Protein AF-A0A9X8BY80-F1 (afdb_monomer_lite)

Secondary structure (DSSP, 8-state):
-----------TTS--PPPHHHHHHTT-TTS-EEEEEETTEEEEEE--PPPTTT----TTPEEEGGGTEEE-GGGHHHHHHHHHHHHTTT-

Radius of gyration: 19.22 Å; chains: 1; bounding box: 48×27×54 Å

Sequence (91 aa):
MKFTGIIQYVDSKGRIGIPRELANILEIQAVPVDFTVENGLLVLQRHREACIITGKVSRRNISLANGKIKVHPKEVNQLIEELKEYLEKID

Foldseek 3Di:
DDDPPDDFDQDPVRDDDDPPVRCVVQVVPPADWDFDADPNDTDIHGDAQAQPVPSDGDPQFDADPVRPGTHHPVCVVVVVVVVVVVVVVVD

Structure (mmCIF, N/CA/C/O backbone):
d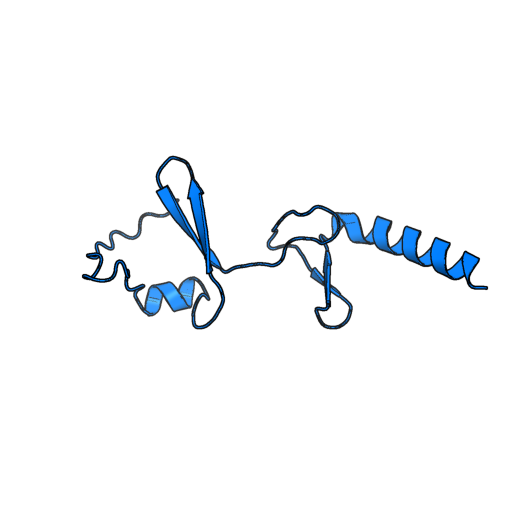ata_AF-A0A9X8BY80-F1
#
_entry.id   AF-A0A9X8BY80-F1
#
loop_
_atom_site.group_PDB
_atom_site.id
_atom_site.type_symbol
_atom_site.label_atom_id
_atom_site.label_alt_id
_atom_site.label_comp_id
_atom_site.label_asym_id
_atom_site.label_entity_id
_atom_site.label_seq_id
_atom_site.pdbx_PDB_ins_code
_atom_site.Cartn_x
_atom_site.Cartn_y
_atom_site.Cartn_z
_atom_site.occupancy
_atom_site.B_iso_or_equiv
_atom_site.auth_seq_id
_atom_site.auth_comp_id
_atom_site.auth_asym_id
_atom_site.auth_atom_id
_atom_site.pdbx_PDB_model_num
ATOM 1 N N . MET A 1 1 ? 14.455 12.544 -1.674 1.00 64.44 1 MET A N 1
ATOM 2 C CA . MET A 1 1 ? 14.452 11.439 -2.663 1.00 64.44 1 MET A CA 1
ATOM 3 C C . MET A 1 1 ? 15.873 10.916 -2.799 1.00 64.44 1 MET A C 1
ATOM 5 O O . MET A 1 1 ? 16.790 11.722 -2.718 1.00 64.44 1 MET A O 1
ATOM 9 N N . LYS A 1 2 ? 16.074 9.601 -2.943 1.00 74.31 2 LYS A N 1
ATOM 10 C CA . LYS A 1 2 ? 17.407 9.017 -3.165 1.00 74.31 2 LYS A CA 1
ATOM 11 C C . LYS A 1 2 ? 17.517 8.624 -4.635 1.00 74.31 2 LYS A C 1
ATOM 13 O O . LYS A 1 2 ? 16.695 7.848 -5.109 1.00 74.31 2 LYS A O 1
ATOM 18 N N . PHE A 1 3 ? 18.492 9.180 -5.346 1.00 78.81 3 PHE A N 1
ATOM 19 C CA . PHE A 1 3 ? 18.736 8.848 -6.746 1.00 78.81 3 PHE A CA 1
ATOM 20 C C . PHE A 1 3 ? 19.459 7.498 -6.836 1.00 78.81 3 PHE A C 1
ATOM 22 O O . PHE A 1 3 ? 20.461 7.295 -6.152 1.00 78.81 3 PHE A O 1
ATOM 29 N N . THR A 1 4 ? 18.934 6.566 -7.633 1.00 82.25 4 THR A N 1
ATOM 30 C CA . THR A 1 4 ? 19.510 5.219 -7.792 1.00 82.25 4 THR A CA 1
ATOM 31 C C . THR A 1 4 ? 20.440 5.104 -8.999 1.00 82.25 4 THR A C 1
ATOM 33 O O . THR A 1 4 ? 21.208 4.152 -9.063 1.00 82.25 4 THR A O 1
ATOM 36 N N . GLY A 1 5 ? 20.381 6.041 -9.955 1.00 87.56 5 GLY A N 1
ATOM 37 C CA . GLY A 1 5 ? 21.160 5.986 -11.201 1.00 87.56 5 GLY A CA 1
ATOM 38 C C . GLY A 1 5 ? 20.738 4.882 -12.173 1.00 87.56 5 GLY A C 1
ATOM 39 O O . GLY A 1 5 ? 21.404 4.669 -13.180 1.00 87.56 5 GLY A O 1
ATOM 40 N N . ILE A 1 6 ? 19.642 4.177 -11.887 1.00 88.69 6 ILE A N 1
ATOM 41 C CA . ILE A 1 6 ? 19.157 3.071 -12.710 1.00 88.69 6 ILE A CA 1
ATOM 42 C C . ILE A 1 6 ? 18.295 3.642 -13.834 1.00 88.69 6 ILE A C 1
ATOM 44 O O . ILE A 1 6 ? 17.298 4.314 -13.575 1.00 88.69 6 ILE A O 1
ATOM 48 N N . ILE A 1 7 ? 18.673 3.345 -15.075 1.00 90.69 7 ILE A N 1
ATOM 49 C CA . ILE A 1 7 ? 17.917 3.695 -16.278 1.00 90.69 7 ILE A CA 1
ATOM 50 C C . ILE A 1 7 ? 17.378 2.402 -16.879 1.00 90.69 7 ILE A C 1
ATOM 52 O O . ILE A 1 7 ? 18.117 1.429 -17.033 1.00 90.69 7 ILE A O 1
ATOM 56 N N . GLN A 1 8 ? 16.093 2.388 -17.224 1.00 90.88 8 GLN A N 1
ATOM 57 C CA . GLN A 1 8 ? 15.471 1.250 -17.881 1.00 90.88 8 GLN A CA 1
ATOM 58 C C . GLN A 1 8 ? 14.435 1.712 -18.902 1.00 90.88 8 GLN A C 1
ATOM 60 O O . GLN A 1 8 ? 13.726 2.693 -18.685 1.00 90.88 8 GLN A O 1
ATOM 65 N N . TYR A 1 9 ? 14.354 0.987 -20.013 1.00 93.81 9 TYR A N 1
ATOM 66 C CA . TYR A 1 9 ? 13.347 1.212 -21.037 1.00 93.81 9 TYR A CA 1
ATOM 67 C C . TYR A 1 9 ? 12.013 0.593 -20.634 1.00 93.81 9 TYR A C 1
ATOM 69 O O . TYR A 1 9 ? 11.961 -0.506 -20.079 1.00 93.81 9 TYR A O 1
ATOM 77 N N . VAL A 1 10 ? 10.937 1.299 -20.966 1.00 94.94 10 VAL A N 1
ATOM 78 C CA . VAL A 1 10 ? 9.585 0.751 -20.927 1.00 94.94 10 VAL A CA 1
ATOM 79 C C . VAL A 1 10 ? 9.449 -0.241 -22.080 1.00 94.94 10 VAL A C 1
ATOM 81 O O . VAL A 1 10 ? 9.840 0.065 -23.208 1.00 94.94 10 VAL A O 1
ATOM 84 N N . ASP A 1 11 ? 8.922 -1.433 -21.810 1.00 95.56 11 ASP A N 1
ATOM 85 C CA . ASP A 1 11 ? 8.692 -2.413 -22.869 1.00 95.56 11 ASP A CA 1
ATOM 86 C C . ASP A 1 11 ? 7.517 -2.018 -23.783 1.00 95.56 11 ASP A C 1
ATOM 88 O O . ASP A 1 11 ? 6.781 -1.062 -23.531 1.00 95.56 11 ASP A O 1
ATOM 92 N N . SER A 1 12 ? 7.296 -2.789 -24.850 1.00 96.69 12 SER A N 1
ATOM 93 C CA . SER A 1 12 ? 6.232 -2.524 -25.830 1.00 96.69 12 SER A CA 1
ATOM 94 C C . SER A 1 12 ? 4.807 -2.578 -25.267 1.00 96.69 12 SER A C 1
ATOM 96 O O . SER A 1 12 ? 3.867 -2.182 -25.952 1.00 96.69 12 SER A O 1
ATOM 98 N N . LYS A 1 13 ? 4.626 -3.067 -24.037 1.00 96.81 13 LYS A N 1
ATOM 99 C CA . LYS A 1 13 ? 3.337 -3.160 -23.343 1.00 96.81 13 LYS A CA 1
ATOM 100 C C . LYS A 1 13 ? 3.206 -2.135 -22.215 1.00 96.81 13 LYS A C 1
ATOM 102 O O . LYS A 1 13 ? 2.225 -2.189 -21.479 1.00 96.81 13 LYS A O 1
ATOM 107 N N . GLY A 1 14 ? 4.170 -1.228 -22.053 1.00 92.50 14 GLY A N 1
ATOM 108 C CA . GLY A 1 14 ? 4.133 -0.222 -20.994 1.00 92.50 14 GLY A CA 1
ATOM 109 C C . GLY A 1 14 ? 4.675 -0.703 -19.643 1.00 92.50 14 GLY A C 1
ATOM 110 O O . GLY A 1 14 ? 4.433 -0.049 -18.630 1.00 92.50 14 GLY A O 1
ATOM 111 N N . ARG A 1 15 ? 5.374 -1.843 -19.580 1.00 92.94 15 ARG A N 1
ATOM 112 C CA . ARG A 1 15 ? 5.905 -2.393 -18.3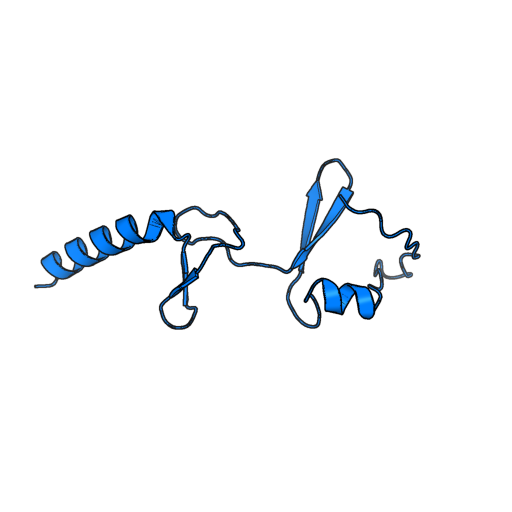21 1.00 92.94 15 ARG A CA 1
ATOM 113 C C . ARG A 1 15 ? 7.333 -1.911 -18.074 1.00 92.94 15 ARG A C 1
ATOM 115 O O . ARG A 1 15 ? 8.134 -1.818 -19.001 1.00 92.94 15 ARG A O 1
ATOM 122 N N . ILE A 1 16 ? 7.654 -1.673 -16.804 1.00 92.06 16 ILE A N 1
ATOM 123 C CA . ILE A 1 16 ? 8.999 -1.344 -16.316 1.00 92.06 16 ILE A CA 1
ATOM 124 C C . ILE A 1 16 ? 9.424 -2.468 -15.367 1.00 92.06 16 ILE A C 1
ATOM 126 O O . ILE A 1 16 ? 8.686 -2.836 -14.453 1.00 92.06 16 ILE A O 1
ATOM 130 N N . GLY A 1 17 ? 10.596 -3.048 -15.598 1.00 90.75 17 GLY A N 1
ATOM 131 C CA . GLY A 1 17 ? 11.180 -4.076 -14.744 1.00 90.75 17 GLY A CA 1
ATOM 132 C C . GLY A 1 17 ? 11.894 -3.480 -13.530 1.00 90.75 17 GLY A C 1
ATOM 133 O O . GLY A 1 17 ? 12.876 -2.759 -13.650 1.00 90.75 17 GLY A O 1
ATOM 134 N N . ILE A 1 18 ? 11.487 -3.840 -12.321 1.00 90.94 18 ILE A N 1
ATOM 135 C CA . ILE A 1 18 ? 12.219 -3.420 -11.120 1.00 90.94 18 ILE A CA 1
ATOM 136 C C . ILE A 1 18 ? 13.360 -4.422 -10.868 1.00 90.94 18 ILE A C 1
ATOM 138 O O . ILE A 1 18 ? 13.074 -5.617 -10.760 1.00 90.94 18 ILE A O 1
ATOM 142 N N . PRO A 1 19 ? 14.636 -3.988 -10.766 1.00 91.38 19 PRO A N 1
ATOM 143 C CA . PRO A 1 19 ? 15.742 -4.882 -10.419 1.00 91.38 19 PRO A CA 1
ATOM 144 C C . PRO A 1 19 ? 15.463 -5.638 -9.120 1.00 91.38 19 PRO A C 1
ATOM 146 O O . PRO A 1 19 ? 14.932 -5.066 -8.163 1.00 91.38 19 PRO A O 1
ATOM 149 N N . ARG A 1 20 ? 15.822 -6.925 -9.076 1.00 91.06 20 ARG A N 1
ATOM 150 C CA . ARG A 1 20 ? 15.458 -7.828 -7.973 1.00 91.06 20 ARG A CA 1
ATOM 151 C C . ARG A 1 20 ? 15.989 -7.333 -6.630 1.00 91.06 20 ARG A C 1
ATOM 153 O O . ARG A 1 20 ? 15.287 -7.397 -5.625 1.00 91.06 20 ARG A O 1
ATOM 160 N N . GLU A 1 21 ? 17.199 -6.794 -6.620 1.00 91.12 21 GLU A N 1
ATOM 161 C CA . GLU A 1 21 ? 17.854 -6.230 -5.442 1.00 91.12 21 GLU A CA 1
ATOM 162 C C . GLU A 1 21 ? 17.053 -5.049 -4.886 1.00 91.12 21 GLU A C 1
ATOM 164 O O . GLU A 1 21 ? 16.826 -4.959 -3.679 1.00 91.12 21 GLU A O 1
ATOM 169 N N . LEU A 1 22 ? 16.562 -4.173 -5.770 1.00 89.31 22 LEU A N 1
ATOM 170 C CA . LEU A 1 22 ? 15.750 -3.025 -5.380 1.00 89.31 22 LEU A CA 1
ATOM 171 C C . LEU A 1 22 ? 14.377 -3.467 -4.865 1.00 89.31 22 LEU A C 1
ATOM 173 O O . LEU A 1 22 ? 13.913 -2.948 -3.852 1.00 89.31 22 LEU A O 1
ATOM 177 N N . ALA A 1 23 ? 13.755 -4.453 -5.516 1.00 89.88 23 ALA A N 1
ATOM 178 C CA . ALA A 1 23 ? 12.487 -5.017 -5.063 1.00 89.88 23 ALA A CA 1
ATOM 179 C C . ALA A 1 23 ? 12.596 -5.634 -3.655 1.00 89.88 23 ALA A C 1
ATOM 181 O O . ALA A 1 23 ? 11.685 -5.454 -2.844 1.00 89.88 23 ALA A O 1
ATOM 182 N N . ASN A 1 24 ? 13.720 -6.292 -3.346 1.00 89.69 24 ASN A N 1
ATOM 183 C CA . ASN A 1 24 ? 14.003 -6.844 -2.019 1.00 89.69 24 ASN A CA 1
ATOM 184 C C . ASN A 1 24 ? 14.193 -5.741 -0.970 1.00 89.69 24 ASN A C 1
ATOM 186 O O . ASN A 1 24 ? 13.571 -5.796 0.086 1.00 89.69 24 ASN A O 1
ATOM 190 N N . ILE A 1 25 ? 15.004 -4.718 -1.268 1.00 88.19 25 ILE A N 1
ATOM 191 C CA . ILE A 1 25 ? 15.246 -3.581 -0.357 1.00 88.19 25 ILE A CA 1
ATOM 192 C C . ILE A 1 25 ? 13.946 -2.825 -0.048 1.00 88.19 25 ILE A C 1
ATOM 194 O O . ILE A 1 25 ? 13.753 -2.344 1.067 1.00 88.19 25 ILE A O 1
ATOM 198 N N . LEU A 1 26 ? 13.059 -2.700 -1.036 1.00 85.81 26 LEU A N 1
ATOM 199 C CA . LEU A 1 26 ? 11.766 -2.034 -0.884 1.00 85.81 26 LEU A CA 1
ATOM 200 C C . LEU A 1 26 ? 10.675 -2.940 -0.296 1.00 85.81 26 LEU A C 1
ATOM 202 O O . LEU A 1 26 ? 9.589 -2.443 0.005 1.00 85.81 26 LEU A O 1
ATOM 206 N N . GLU A 1 27 ? 10.951 -4.238 -0.131 1.00 88.50 27 GLU A N 1
ATOM 207 C CA . GLU A 1 27 ? 9.986 -5.253 0.307 1.00 88.50 27 GLU A CA 1
ATOM 208 C C . GLU A 1 27 ? 8.700 -5.255 -0.539 1.00 88.50 27 GLU A C 1
ATOM 210 O O . GLU A 1 27 ? 7.593 -5.400 -0.017 1.00 88.50 27 GLU A O 1
ATOM 215 N N . ILE A 1 28 ? 8.839 -5.050 -1.854 1.00 89.69 28 ILE A N 1
ATOM 216 C CA . ILE A 1 28 ? 7.710 -4.997 -2.802 1.00 89.69 28 ILE A CA 1
ATOM 217 C C . ILE A 1 28 ? 7.542 -6.285 -3.616 1.00 89.69 28 ILE A C 1
ATOM 219 O O . ILE A 1 28 ? 6.738 -6.345 -4.545 1.00 89.69 28 ILE A O 1
ATOM 223 N N . GLN A 1 29 ? 8.296 -7.335 -3.291 1.00 87.75 29 GLN A N 1
ATOM 224 C CA . GLN A 1 29 ? 8.170 -8.613 -3.977 1.00 87.75 29 GLN A CA 1
ATOM 225 C C . GLN A 1 29 ? 6.820 -9.267 -3.649 1.00 87.75 29 GLN A C 1
ATOM 227 O O . GLN A 1 29 ? 6.528 -9.535 -2.488 1.00 87.75 29 GLN A O 1
ATOM 232 N N . ALA A 1 30 ? 6.023 -9.552 -4.685 1.00 85.50 30 ALA A N 1
ATOM 233 C CA . ALA A 1 30 ? 4.728 -10.237 -4.583 1.00 85.50 30 ALA A CA 1
ATOM 234 C C . ALA A 1 30 ? 3.710 -9.570 -3.633 1.00 85.50 30 ALA A C 1
ATOM 236 O O . ALA A 1 30 ? 2.825 -10.235 -3.099 1.00 85.50 30 ALA A O 1
ATOM 237 N N . VAL A 1 31 ? 3.810 -8.253 -3.444 1.00 88.06 31 VAL A N 1
ATOM 238 C CA . VAL A 1 31 ? 2.838 -7.459 -2.680 1.00 88.06 31 VAL A CA 1
ATOM 239 C C . VAL A 1 31 ? 2.251 -6.354 -3.558 1.00 88.06 31 VAL A C 1
ATOM 241 O O . VAL A 1 31 ? 2.873 -5.976 -4.554 1.00 88.06 31 VAL A O 1
ATOM 244 N N . PRO A 1 32 ? 1.077 -5.804 -3.208 1.00 89.38 32 PRO A N 1
ATOM 245 C CA . PRO A 1 32 ? 0.526 -4.676 -3.941 1.00 89.38 32 PRO A CA 1
ATOM 246 C C . PRO A 1 32 ? 1.435 -3.442 -3.816 1.00 89.38 32 PRO A C 1
ATOM 248 O O . PRO A 1 32 ? 2.067 -3.202 -2.780 1.00 89.38 32 PRO A O 1
ATOM 251 N N . VAL A 1 33 ? 1.501 -2.659 -4.889 1.00 90.69 33 VAL A N 1
ATOM 252 C CA . VAL A 1 33 ? 2.296 -1.430 -4.995 1.00 90.69 33 VAL A CA 1
ATOM 253 C C . VAL A 1 33 ? 1.362 -0.304 -5.405 1.00 90.69 33 VAL A C 1
ATOM 255 O O . VAL A 1 33 ? 0.576 -0.460 -6.338 1.00 90.69 33 VAL A O 1
ATOM 258 N N . ASP A 1 34 ? 1.470 0.826 -4.718 1.00 89.19 34 ASP A N 1
ATOM 259 C CA . ASP A 1 34 ? 0.739 2.035 -5.068 1.00 89.19 34 ASP A CA 1
ATOM 260 C C . ASP A 1 34 ? 1.459 2.783 -6.184 1.00 89.19 34 ASP A C 1
ATOM 262 O O . ASP A 1 34 ? 2.678 2.976 -6.132 1.00 89.19 34 ASP A O 1
ATOM 266 N N . PHE A 1 35 ? 0.675 3.238 -7.158 1.00 91.19 35 PHE A N 1
ATOM 267 C CA . PHE A 1 35 ? 1.098 4.158 -8.204 1.00 91.19 35 PHE A CA 1
ATOM 268 C C . PHE A 1 35 ? 0.539 5.533 -7.862 1.00 91.19 35 PHE A C 1
ATOM 270 O O . PHE A 1 35 ? -0.673 5.746 -7.916 1.00 91.19 35 PHE A O 1
ATOM 277 N N . THR A 1 36 ? 1.413 6.468 -7.509 1.00 89.50 36 THR A N 1
ATOM 278 C CA . THR A 1 36 ? 1.025 7.856 -7.250 1.00 89.50 36 THR A CA 1
ATOM 279 C C . THR A 1 36 ? 1.792 8.796 -8.163 1.00 89.50 36 THR A C 1
ATOM 281 O O . THR A 1 36 ? 2.948 8.555 -8.500 1.00 89.50 36 THR A O 1
ATOM 284 N N . VAL A 1 37 ? 1.141 9.875 -8.594 1.00 92.94 37 VAL A N 1
ATOM 285 C CA . VAL A 1 37 ? 1.788 10.937 -9.370 1.00 92.94 37 VAL A CA 1
ATOM 286 C C . VAL A 1 37 ? 1.967 12.138 -8.458 1.00 92.94 37 VAL A C 1
ATOM 288 O O . VAL A 1 37 ? 0.989 12.682 -7.951 1.00 92.94 37 VAL A O 1
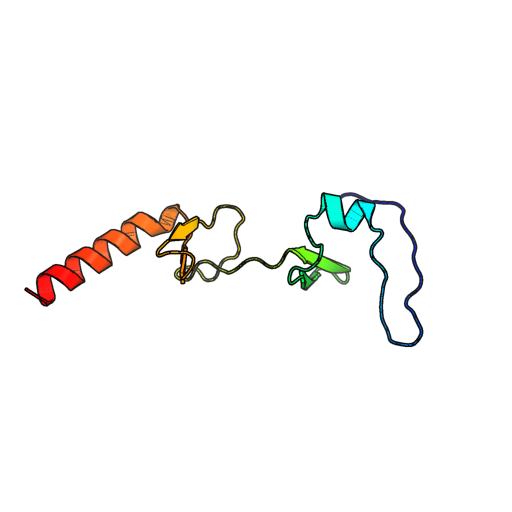ATOM 291 N N . GLU A 1 38 ? 3.212 12.548 -8.247 1.00 90.56 38 GLU A N 1
ATOM 292 C CA . GLU A 1 38 ? 3.562 13.683 -7.397 1.00 90.56 38 GLU A CA 1
ATOM 293 C C . GLU A 1 38 ? 4.580 14.558 -8.129 1.00 90.56 38 GLU A C 1
ATOM 295 O O . GLU A 1 38 ? 5.638 14.083 -8.533 1.00 90.56 38 GLU A O 1
ATOM 300 N N . ASN A 1 39 ? 4.263 15.841 -8.328 1.00 93.69 39 ASN A N 1
ATOM 301 C CA . ASN A 1 39 ? 5.142 16.802 -9.010 1.00 93.69 39 ASN A CA 1
ATOM 302 C C . ASN A 1 39 ? 5.627 16.327 -10.397 1.00 93.69 39 ASN A C 1
ATOM 304 O O . ASN A 1 39 ? 6.778 16.535 -10.770 1.00 93.69 39 ASN A O 1
ATOM 308 N N . GLY A 1 40 ? 4.755 15.646 -11.150 1.00 92.56 40 GLY A N 1
ATOM 309 C CA . GLY A 1 40 ? 5.085 15.083 -12.465 1.00 92.56 40 GLY A CA 1
ATOM 310 C C . GLY A 1 40 ? 5.955 13.821 -12.422 1.00 92.56 40 GLY A C 1
ATOM 311 O O . GLY A 1 40 ? 6.350 13.320 -13.472 1.00 92.56 40 GLY A O 1
ATOM 312 N N . LEU A 1 41 ? 6.244 13.287 -11.233 1.00 92.12 41 LEU A N 1
ATOM 313 C CA . LEU A 1 41 ? 6.992 12.050 -11.036 1.00 92.12 41 LEU A CA 1
ATOM 314 C C . LEU A 1 41 ? 6.027 10.908 -10.716 1.00 92.12 41 LEU A C 1
ATOM 316 O O . LEU A 1 41 ? 5.148 11.051 -9.866 1.00 92.12 41 LEU A O 1
ATOM 320 N N . LEU A 1 42 ? 6.220 9.759 -11.365 1.00 90.69 42 LEU A N 1
ATOM 321 C CA . LEU A 1 42 ? 5.565 8.520 -10.956 1.00 90.69 42 LEU A CA 1
ATOM 322 C C . LEU A 1 42 ? 6.314 7.938 -9.752 1.00 90.69 42 LEU A C 1
ATOM 324 O O . LEU A 1 42 ? 7.479 7.550 -9.858 1.00 90.69 42 LEU A O 1
ATOM 328 N N . VAL A 1 43 ? 5.642 7.880 -8.609 1.00 90.00 43 VAL A N 1
ATOM 329 C CA . VAL A 1 43 ? 6.163 7.348 -7.352 1.00 90.00 43 VAL A CA 1
ATOM 330 C C . VAL A 1 43 ? 5.554 5.970 -7.114 1.00 90.00 43 VAL A C 1
ATOM 332 O O . VAL A 1 43 ? 4.338 5.795 -7.135 1.00 90.00 43 VAL A O 1
ATOM 335 N N . LEU A 1 44 ? 6.428 4.989 -6.888 1.00 88.44 44 LEU A N 1
ATOM 336 C CA . LEU A 1 44 ? 6.057 3.620 -6.543 1.00 88.44 44 LEU A CA 1
ATOM 337 C C . LEU A 1 44 ? 6.408 3.351 -5.086 1.00 88.44 44 LEU A C 1
ATOM 339 O O . LEU A 1 44 ? 7.543 3.583 -4.657 1.00 88.44 44 LEU A O 1
ATOM 343 N N . GLN A 1 45 ? 5.453 2.826 -4.328 1.00 85.38 45 GLN A N 1
ATOM 344 C CA . GLN A 1 45 ? 5.667 2.459 -2.931 1.00 85.38 45 GLN A CA 1
ATOM 345 C C . GLN A 1 45 ? 4.870 1.214 -2.551 1.00 85.38 45 GLN A C 1
ATOM 347 O O . GLN A 1 45 ? 3.818 0.940 -3.117 1.00 85.38 45 GLN A O 1
ATOM 352 N N . ARG A 1 46 ? 5.360 0.460 -1.562 1.00 86.25 46 ARG A N 1
ATOM 353 C CA . ARG A 1 46 ? 4.626 -0.677 -0.995 1.00 86.25 46 ARG A CA 1
ATOM 354 C C . ARG A 1 46 ? 3.244 -0.218 -0.529 1.00 86.25 46 ARG A C 1
ATOM 356 O O . ARG A 1 46 ? 3.177 0.671 0.326 1.00 86.25 46 ARG A O 1
ATOM 363 N N . HIS A 1 47 ? 2.195 -0.862 -1.039 1.00 86.94 47 HIS A N 1
ATOM 364 C CA . HIS A 1 47 ? 0.826 -0.584 -0.628 1.00 86.94 47 HIS A CA 1
ATOM 365 C C . HIS A 1 47 ? 0.668 -0.818 0.869 1.00 86.94 47 HIS A C 1
ATOM 367 O O . HIS A 1 47 ? 1.179 -1.793 1.436 1.00 86.94 47 HIS A O 1
ATOM 373 N N . ARG A 1 48 ? -0.041 0.097 1.519 1.00 83.50 48 ARG A N 1
ATOM 374 C CA . ARG A 1 48 ? -0.369 0.004 2.935 1.00 83.50 48 ARG A CA 1
ATOM 375 C C . ARG A 1 48 ? -1.798 0.456 3.121 1.00 83.50 48 ARG A C 1
ATOM 377 O O . ARG A 1 48 ? -2.188 1.523 2.663 1.00 83.50 48 ARG A O 1
ATOM 384 N N . GLU A 1 49 ? -2.534 -0.336 3.875 1.00 85.94 49 GLU A N 1
ATOM 385 C CA . GLU A 1 49 ? -3.892 -0.003 4.264 1.00 85.94 49 GLU A CA 1
ATOM 386 C C . GLU A 1 49 ? -3.920 1.294 5.089 1.00 85.94 49 GLU A C 1
ATOM 388 O O . GLU A 1 49 ? -3.092 1.537 5.985 1.00 85.94 49 GLU A O 1
ATOM 393 N N . ALA A 1 50 ? -4.888 2.143 4.762 1.00 89.00 50 ALA A N 1
ATOM 394 C CA . ALA A 1 50 ? -5.151 3.365 5.494 1.00 89.00 50 ALA A CA 1
ATOM 395 C C . ALA A 1 50 ? -5.675 3.062 6.903 1.00 89.00 50 ALA A C 1
ATOM 397 O O . ALA A 1 50 ? -6.263 2.015 7.170 1.00 89.00 50 ALA A O 1
ATOM 398 N N . CYS A 1 51 ? -5.467 4.004 7.820 1.00 88.88 51 CYS A N 1
ATOM 399 C CA . CYS A 1 51 ? -6.175 3.996 9.091 1.00 88.88 51 CYS A CA 1
ATOM 400 C C . CYS A 1 51 ? -7.677 4.130 8.814 1.00 88.88 51 CYS A C 1
ATOM 402 O O . CYS A 1 51 ? -8.075 5.077 8.138 1.00 88.88 51 CYS A O 1
ATOM 404 N N . ILE A 1 52 ? -8.495 3.232 9.358 1.00 89.31 52 ILE A N 1
ATOM 405 C CA . ILE A 1 52 ? -9.949 3.238 9.156 1.00 89.31 52 ILE A CA 1
ATOM 406 C C . ILE A 1 52 ? -10.610 4.520 9.681 1.00 89.31 52 ILE A C 1
ATOM 408 O O . ILE A 1 52 ? -11.607 4.964 9.130 1.00 89.31 52 ILE A O 1
ATOM 412 N N . ILE A 1 53 ? -10.017 5.142 10.703 1.00 88.69 53 ILE A N 1
ATOM 413 C CA . ILE A 1 53 ? -10.542 6.357 11.336 1.00 88.69 53 ILE A CA 1
ATOM 414 C C . ILE A 1 53 ? -10.130 7.604 10.546 1.00 88.69 53 ILE A C 1
ATOM 416 O O . ILE A 1 53 ? -10.953 8.453 10.231 1.00 88.69 53 ILE A O 1
ATOM 420 N N . THR A 1 54 ? -8.845 7.732 10.197 1.00 88.25 54 THR A N 1
ATOM 421 C CA . THR A 1 54 ? -8.317 8.982 9.613 1.00 88.25 54 THR A CA 1
ATOM 422 C C . THR A 1 54 ? -8.197 8.960 8.097 1.00 88.25 54 THR A C 1
ATOM 424 O O . THR A 1 54 ? -7.865 9.985 7.504 1.00 88.25 54 THR A O 1
ATOM 427 N N . GLY A 1 55 ? -8.340 7.795 7.463 1.00 84.69 55 GLY A N 1
ATOM 428 C CA . GLY A 1 55 ? -8.051 7.592 6.042 1.00 84.69 55 GLY A CA 1
ATOM 429 C C . GLY A 1 55 ? -6.567 7.742 5.677 1.00 84.69 55 GLY A C 1
ATOM 430 O O . GLY A 1 55 ? -6.199 7.608 4.512 1.00 84.69 55 GLY A O 1
ATOM 431 N N . LYS A 1 56 ? -5.679 8.008 6.647 1.00 84.44 56 LYS A N 1
ATOM 432 C CA . LYS A 1 56 ? -4.256 8.250 6.383 1.00 84.44 56 LYS A CA 1
ATOM 433 C C . LYS A 1 56 ? -3.468 6.948 6.362 1.00 84.44 56 LYS A C 1
ATOM 435 O O . LYS A 1 56 ? -3.502 6.149 7.305 1.00 84.44 56 LYS A O 1
ATOM 440 N N . VAL A 1 57 ? -2.681 6.778 5.308 1.00 85.44 57 VAL A N 1
ATOM 441 C CA . VAL A 1 57 ? -1.665 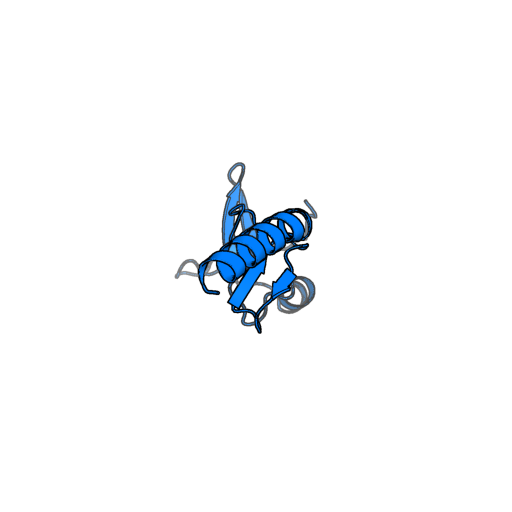5.731 5.226 1.00 85.44 57 VAL A CA 1
ATOM 442 C C . VAL A 1 57 ? -0.452 6.158 6.050 1.00 85.44 57 VAL A C 1
ATOM 444 O O . VAL A 1 57 ? 0.136 7.213 5.824 1.00 85.44 57 VAL A O 1
ATOM 447 N N . SER A 1 58 ? -0.065 5.344 7.030 1.00 84.12 58 SER A N 1
ATOM 448 C CA . SER A 1 58 ? 1.115 5.598 7.857 1.00 84.12 58 SER A CA 1
ATOM 449 C C . SER A 1 58 ? 1.831 4.300 8.184 1.00 84.12 58 SER A C 1
ATOM 451 O O . SER A 1 58 ? 1.212 3.267 8.434 1.00 84.12 58 SER A O 1
ATOM 453 N N . ARG A 1 59 ? 3.166 4.360 8.258 1.00 82.12 59 ARG A N 1
ATOM 454 C CA . ARG A 1 59 ? 3.980 3.222 8.710 1.00 82.12 59 ARG A CA 1
ATOM 455 C C . ARG A 1 59 ? 3.718 2.834 10.162 1.00 82.12 59 ARG A C 1
ATOM 457 O O . ARG A 1 59 ? 4.083 1.735 10.554 1.00 82.12 59 ARG A O 1
ATOM 464 N N . ARG A 1 60 ? 3.125 3.743 10.939 1.00 87.12 60 ARG A N 1
ATOM 465 C CA . ARG A 1 60 ? 2.793 3.531 12.349 1.00 87.12 60 ARG A CA 1
ATOM 466 C C . ARG A 1 60 ? 1.423 2.887 12.542 1.00 87.12 60 ARG A C 1
ATOM 468 O O . ARG A 1 60 ? 1.105 2.563 13.676 1.00 87.12 60 ARG A O 1
ATOM 475 N N . ASN A 1 61 ? 0.618 2.730 11.484 1.00 90.12 61 ASN A N 1
ATOM 476 C CA . ASN A 1 61 ? -0.685 2.077 11.591 1.00 90.12 61 ASN A CA 1
ATOM 477 C C . ASN A 1 61 ? -0.501 0.644 12.103 1.00 90.12 61 ASN A C 1
ATOM 479 O O . ASN A 1 61 ? 0.268 -0.134 11.532 1.00 90.12 61 ASN A O 1
ATOM 483 N N . ILE 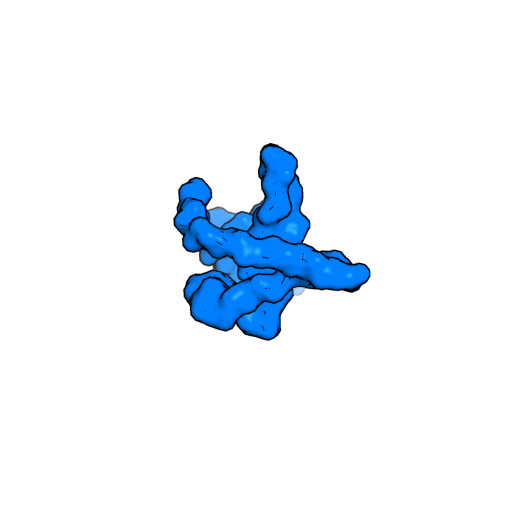A 1 62 ? -1.219 0.305 13.167 1.00 90.62 62 ILE A N 1
ATOM 484 C CA . ILE A 1 62 ? -1.220 -1.025 13.776 1.00 90.62 62 ILE A CA 1
ATOM 485 C C . ILE A 1 62 ? -2.399 -1.841 13.247 1.00 90.62 62 ILE A C 1
ATOM 487 O O . ILE A 1 62 ? -3.411 -1.280 12.828 1.00 90.62 62 ILE A O 1
ATOM 491 N N . SER A 1 63 ? -2.258 -3.168 13.253 1.00 91.06 63 SER A N 1
ATOM 492 C CA . SER A 1 63 ? -3.368 -4.093 13.002 1.00 91.06 63 SER A CA 1
ATOM 493 C C . SER A 1 63 ? -3.950 -4.591 14.312 1.00 91.06 63 SER A C 1
ATOM 495 O O . SER A 1 63 ? -3.216 -5.099 15.153 1.00 91.06 63 SER A O 1
ATOM 497 N N . LEU A 1 64 ? -5.269 -4.528 14.422 1.00 90.88 64 LEU A N 1
ATOM 498 C CA . LEU A 1 64 ? -6.068 -5.140 15.477 1.00 90.88 64 LEU A CA 1
ATOM 499 C C . LEU A 1 64 ? -7.024 -6.175 14.860 1.00 90.88 64 LEU A C 1
ATOM 501 O O . LEU A 1 64 ? -7.155 -6.258 13.634 1.00 90.88 64 LEU A O 1
ATOM 505 N N . ALA A 1 65 ? -7.672 -6.983 15.706 1.00 91.06 65 ALA A N 1
ATOM 506 C CA . ALA A 1 65 ? -8.662 -7.988 15.299 1.00 91.06 65 ALA A CA 1
ATOM 507 C C . ALA A 1 65 ? -8.170 -8.919 14.169 1.00 91.06 65 ALA A C 1
ATOM 509 O O . ALA A 1 65 ? -8.834 -9.082 13.145 1.00 91.06 65 ALA A O 1
ATOM 510 N N . ASN A 1 66 ? -6.975 -9.502 14.333 1.00 88.38 66 ASN A N 1
ATOM 511 C CA . ASN A 1 66 ? -6.323 -10.365 13.336 1.00 88.38 66 ASN A CA 1
ATOM 512 C C . ASN A 1 66 ? -6.183 -9.715 11.950 1.00 88.38 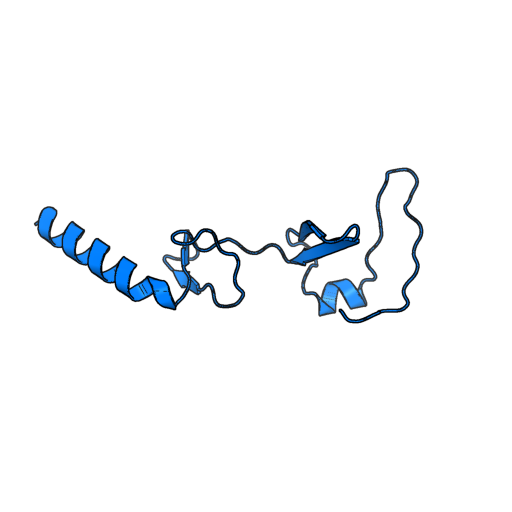66 ASN A C 1
ATOM 514 O O . ASN A 1 66 ? -6.368 -10.360 10.923 1.00 88.38 66 ASN A O 1
ATOM 518 N N . GLY A 1 67 ? -5.873 -8.419 11.921 1.00 84.56 67 GLY A N 1
ATOM 519 C CA . GLY A 1 67 ? -5.620 -7.690 10.681 1.00 84.56 67 GLY A CA 1
ATOM 520 C C . GLY A 1 67 ? -6.838 -6.988 10.094 1.00 84.56 67 GLY A C 1
ATOM 521 O O . GLY A 1 67 ? -6.659 -6.163 9.210 1.00 84.56 67 GLY A O 1
ATOM 522 N N . LYS A 1 68 ? -8.045 -7.234 10.615 1.00 88.50 68 LYS A N 1
ATOM 523 C CA . LYS A 1 68 ? -9.288 -6.642 10.092 1.00 88.50 68 LYS A CA 1
ATOM 524 C C . LYS A 1 68 ? -9.410 -5.141 10.340 1.00 88.50 68 LYS A C 1
ATOM 526 O O . LYS A 1 68 ? -10.135 -4.464 9.623 1.00 88.50 68 LYS A O 1
ATOM 531 N N . ILE A 1 69 ? -8.738 -4.626 11.369 1.00 90.56 69 ILE A N 1
ATOM 532 C CA . ILE A 1 69 ? -8.791 -3.209 11.726 1.00 90.56 69 ILE A CA 1
ATOM 533 C C . ILE A 1 69 ? -7.385 -2.637 11.630 1.00 90.56 69 ILE A C 1
ATOM 535 O O . ILE A 1 69 ? -6.493 -3.035 12.381 1.00 90.56 69 ILE A O 1
ATOM 539 N N . LYS A 1 70 ? -7.193 -1.675 10.726 1.00 92.44 70 LYS A N 1
ATOM 540 C CA . LYS A 1 70 ? -5.993 -0.841 10.671 1.00 92.44 70 LYS A CA 1
ATOM 541 C C . LYS A 1 70 ? -6.280 0.499 11.302 1.00 92.44 70 LYS A C 1
ATOM 543 O O . LYS A 1 70 ? -7.141 1.235 10.832 1.00 92.44 70 LYS A O 1
ATOM 548 N N . VAL A 1 71 ? -5.539 0.837 12.347 1.00 94.00 71 VAL A N 1
ATOM 549 C CA . VAL A 1 71 ? -5.748 2.083 13.083 1.00 94.00 71 VAL A CA 1
ATOM 550 C C . VAL A 1 71 ? -4.419 2.747 13.402 1.00 94.00 71 VAL A C 1
ATOM 552 O O . VAL A 1 71 ? -3.401 2.087 13.618 1.00 94.00 71 VAL A O 1
ATOM 555 N N . HIS A 1 72 ? -4.401 4.073 13.388 1.00 93.50 72 HIS A N 1
ATOM 556 C CA . HIS A 1 72 ? -3.235 4.834 13.801 1.00 93.50 72 HIS A CA 1
ATOM 557 C C . HIS A 1 72 ? -3.170 4.876 15.340 1.00 93.50 72 HIS A C 1
ATOM 559 O O . HIS A 1 72 ? -4.192 5.151 15.961 1.00 93.50 72 HIS A O 1
ATOM 565 N N . PRO A 1 73 ? -1.996 4.688 15.977 1.00 90.81 73 PRO A N 1
ATOM 566 C CA . PRO A 1 73 ? -1.876 4.588 17.436 1.00 90.81 73 PRO A CA 1
ATOM 567 C C . PRO A 1 73 ? -2.490 5.749 18.226 1.00 90.81 73 PRO A C 1
ATOM 569 O O . PRO A 1 73 ? -2.967 5.551 19.333 1.00 90.81 73 PRO A O 1
ATOM 572 N N . LYS A 1 74 ? -2.495 6.958 17.653 1.00 91.00 74 LYS A N 1
ATOM 573 C CA . LYS A 1 74 ? -3.088 8.149 18.287 1.00 91.00 74 LYS A CA 1
ATOM 574 C C . LYS A 1 74 ? -4.611 8.080 18.429 1.00 91.00 74 LYS A C 1
ATOM 576 O O . LYS A 1 74 ? -5.142 8.675 19.352 1.00 91.00 74 LYS A O 1
ATOM 581 N N . GLU A 1 75 ? -5.280 7.339 17.552 1.00 89.31 75 GLU A N 1
ATOM 582 C CA . GLU A 1 75 ? -6.745 7.249 17.502 1.00 89.31 75 GLU A CA 1
ATOM 583 C C . GLU A 1 75 ? -7.275 6.021 18.256 1.00 89.31 75 GLU A C 1
ATOM 585 O O . GLU A 1 75 ? -8.477 5.792 18.328 1.00 89.31 75 GLU A O 1
ATOM 590 N N . VAL A 1 76 ? -6.379 5.196 18.812 1.00 91.75 76 VAL A N 1
ATOM 591 C CA . VAL A 1 76 ? -6.756 3.969 19.529 1.00 91.75 76 VAL A CA 1
ATOM 592 C C . VAL A 1 76 ? -7.578 4.292 20.774 1.00 91.75 76 VAL A C 1
ATOM 594 O O . VAL A 1 76 ? -8.518 3.568 21.075 1.00 91.75 76 VAL A O 1
ATOM 597 N N . ASN A 1 77 ? -7.251 5.378 21.478 1.00 90.06 77 ASN A N 1
ATOM 598 C CA . ASN A 1 77 ? -7.983 5.772 22.681 1.00 90.06 77 ASN A CA 1
ATOM 599 C C . ASN A 1 77 ? -9.437 6.129 22.362 1.00 90.06 77 ASN A C 1
ATOM 601 O O . ASN A 1 77 ? -10.329 5.604 23.016 1.00 90.06 77 ASN A O 1
ATOM 605 N N . GLN A 1 78 ? -9.661 6.922 21.309 1.00 88.69 78 GLN A N 1
ATOM 606 C CA . GLN A 1 78 ? -11.006 7.261 20.846 1.00 88.69 78 GLN A CA 1
ATOM 607 C C . GLN A 1 78 ? -11.795 5.996 20.477 1.00 88.69 78 GLN A C 1
ATOM 609 O O . GLN A 1 78 ? -12.929 5.820 20.908 1.00 88.69 78 GLN A O 1
ATOM 614 N N . LEU A 1 79 ? -11.164 5.064 19.750 1.00 90.75 79 LEU A N 1
ATOM 615 C CA . LEU A 1 79 ? -11.794 3.789 19.396 1.00 90.75 79 LEU A CA 1
ATOM 616 C C . LEU A 1 79 ? -12.197 2.971 20.636 1.00 90.75 79 LEU A C 1
ATOM 618 O O . LEU A 1 79 ? -13.236 2.319 20.632 1.00 90.75 79 LEU A O 1
ATOM 622 N N . ILE A 1 80 ? -11.382 2.979 21.694 1.00 92.00 80 ILE A N 1
ATOM 623 C CA . ILE A 1 80 ? -11.691 2.275 22.946 1.00 92.00 80 ILE A CA 1
ATOM 624 C C . ILE A 1 80 ? -12.871 2.930 23.672 1.00 92.00 80 ILE A C 1
ATOM 626 O O . ILE A 1 80 ? -13.699 2.210 24.225 1.00 92.00 80 ILE A O 1
ATOM 630 N N . GLU A 1 81 ? -12.943 4.261 23.695 1.00 92.75 81 GLU A N 1
ATOM 631 C CA . GLU A 1 81 ? -14.050 4.995 24.321 1.00 92.75 81 GLU A CA 1
ATOM 632 C C . GLU A 1 81 ? -15.381 4.690 23.623 1.00 92.75 81 GLU A C 1
ATOM 634 O O . GLU A 1 81 ? -16.316 4.236 24.281 1.00 92.75 81 GLU A O 1
ATOM 639 N N . GLU A 1 82 ? -15.433 4.789 22.292 1.00 90.69 82 GLU A N 1
ATOM 640 C CA . GLU A 1 82 ? -16.633 4.467 21.504 1.00 90.69 82 GLU A CA 1
ATOM 641 C C . GLU A 1 82 ? -17.089 3.006 21.697 1.00 90.69 82 GLU A C 1
ATOM 643 O O . GLU A 1 82 ? -18.284 2.724 21.812 1.00 90.69 82 GLU A O 1
ATOM 648 N N . LEU A 1 83 ? -16.145 2.058 21.778 1.00 92.44 83 LEU A N 1
ATOM 649 C CA . LEU A 1 83 ? -16.460 0.647 22.034 1.00 92.44 83 LEU A CA 1
ATOM 650 C C . LEU A 1 83 ? -17.042 0.420 23.435 1.00 92.44 83 LEU A C 1
ATOM 652 O O . LEU A 1 83 ? -17.942 -0.407 23.582 1.00 92.44 83 LEU A O 1
ATOM 656 N N . LYS A 1 84 ? -16.550 1.133 24.456 1.00 93.75 84 LYS A N 1
ATOM 657 C CA . LYS A 1 84 ? -17.094 1.054 25.821 1.00 93.75 84 LYS A CA 1
ATOM 658 C C . LYS A 1 84 ? -18.513 1.607 25.886 1.00 93.75 84 LYS A C 1
ATOM 660 O O . LYS A 1 84 ? -19.389 0.920 26.398 1.00 93.75 84 LYS A O 1
ATOM 665 N N . GLU A 1 85 ? -18.752 2.779 25.300 1.00 93.81 85 GLU A N 1
ATOM 666 C CA . GLU A 1 85 ? -20.096 3.372 25.232 1.00 93.81 85 GLU A CA 1
ATOM 667 C C . GLU A 1 85 ? -21.099 2.468 24.505 1.00 93.81 85 GLU A C 1
ATOM 669 O O . GLU A 1 85 ? -22.291 2.477 24.807 1.00 93.81 85 GLU A O 1
ATOM 674 N N . TYR A 1 86 ? -20.640 1.707 23.508 1.00 93.19 86 TYR A N 1
ATOM 675 C CA . TYR A 1 86 ? -21.492 0.757 22.803 1.00 93.19 86 TYR A CA 1
ATOM 676 C C . TYR A 1 86 ? -21.829 -0.471 23.657 1.00 93.19 86 TYR A C 1
ATOM 678 O O . TYR A 1 86 ? -22.974 -0.916 23.639 1.00 93.19 86 TYR A O 1
ATOM 686 N N . LEU A 1 87 ? -20.867 -0.996 24.423 1.00 93.38 87 LEU A N 1
ATOM 687 C CA . LEU A 1 87 ? -21.104 -2.113 25.345 1.00 93.38 87 LEU A CA 1
ATOM 688 C C . LEU A 1 87 ? -22.120 -1.741 26.433 1.00 93.38 87 LEU A C 1
ATOM 690 O O . LEU A 1 87 ? -23.051 -2.503 26.665 1.00 93.38 87 LEU A O 1
ATOM 694 N N . GLU A 1 88 ? -22.022 -0.535 26.996 1.00 91.12 88 GLU A N 1
ATOM 695 C CA . GLU A 1 88 ? -22.975 -0.022 27.997 1.00 91.12 88 GLU A CA 1
ATOM 696 C C . GLU A 1 88 ? -24.411 0.149 27.467 1.00 91.12 88 GLU A C 1
ATOM 698 O O . GLU A 1 88 ? -25.339 0.290 28.254 1.00 91.12 88 GLU A O 1
ATOM 703 N N . LYS A 1 89 ? -24.608 0.171 26.142 1.00 84.81 89 LYS A N 1
ATOM 704 C CA . LYS A 1 89 ? -25.938 0.223 25.506 1.00 84.81 89 LYS A CA 1
ATOM 705 C C . LYS A 1 89 ? -26.503 -1.157 25.171 1.00 84.81 89 LYS A C 1
ATOM 707 O O . LYS A 1 89 ? -27.665 -1.244 24.775 1.00 84.81 89 LYS A O 1
ATOM 712 N N . ILE A 1 90 ? -25.663 -2.191 25.195 1.00 84.88 90 ILE A N 1
ATOM 713 C CA . ILE A 1 90 ? -26.058 -3.575 24.912 1.00 84.88 90 ILE A CA 1
ATOM 714 C C . ILE A 1 90 ? -26.463 -4.299 26.201 1.00 84.88 90 ILE A C 1
ATOM 716 O O . ILE A 1 90 ? -27.306 -5.196 26.128 1.00 84.88 90 ILE A O 1
ATOM 720 N N . ASP A 1 91 ? -25.880 -3.906 27.334 1.00 54.53 91 ASP A N 1
ATOM 721 C CA . ASP A 1 91 ? -26.305 -4.313 28.680 1.00 54.53 91 ASP A CA 1
ATOM 722 C C . ASP A 1 91 ? -27.599 -3.596 29.119 1.00 54.53 91 ASP A C 1
ATOM 724 O O . ASP A 1 91 ? -28.418 -4.244 29.816 1.00 54.53 91 ASP A O 1
#

pLDDT: mean 88.87, std 5.75, range [54.53, 96.81]